Protein 4OIE (pdb70)

Radius of gyration: 15.97 Å; Cα contacts (8 Å, |Δi|>4): 426; chains: 1; bounding box: 34×30×48 Å

Structure (mmCIF, N/CA/C/O backbone):
data_4OIE
#
_entry.id   4OIE
#
_cell.length_a   49.710
_cell.length_b   49.710
_cell.length_c   139.850
_cell.angle_alpha   90.00
_cell.angle_beta   90.00
_cell.angle_gamma   120.00
#
_symmetry.space_group_name_H-M   'P 31 2 1'
#
loop_
_entity.id
_entity.type
_entity.pdbx_description
1 polymer 'NON-STRUCTURAL PROTEIN NS1'
2 non-polymer GLYCEROL
3 water water
#
loop_
_atom_site.group_PDB
_atom_site.id
_atom_site.type_symbol
_atom_site.label_atom_id
_atom_site.label_alt_id
_atom_site.label_comp_id
_atom_site.label_asym_id
_atom_site.label_entity_id
_atom_site.label_seq_id
_atom_site.pdbx_PDB_ins_code
_atom_site.Cartn_x
_atom_site.Cartn_y
_atom_site.Cartn_z
_atom_site.occupancy
_atom_site.B_iso_or_equiv
_atom_site.auth_seq_id
_atom_site.auth_comp_id
_atom_site.auth_asym_id
_atom_site.auth_atom_id
_atom_site.pdbx_PDB_model_num
ATOM 1 N N . THR A 1 9 ? -2.576 36.789 3.462 1.00 86.28 176 THR A N 1
ATOM 2 C CA . THR A 1 9 ? -1.219 36.522 3.004 1.00 80.35 176 THR A CA 1
ATOM 3 C C . THR A 1 9 ? -0.819 37.507 1.909 1.00 79.87 176 THR A C 1
ATOM 4 O O . THR A 1 9 ? -1.578 37.741 0.968 1.00 88.62 176 THR A O 1
ATOM 8 N N . THR A 1 10 ? 0.371 38.085 2.041 1.00 59.54 177 THR A N 1
ATOM 9 C CA . THR A 1 10 ? 0.903 38.991 1.028 1.00 56.24 177 THR A CA 1
ATOM 10 C C . THR A 1 10 ? 2.414 39.142 1.174 1.00 52.11 177 THR A C 1
ATOM 11 O O . THR A 1 10 ? 2.992 38.715 2.171 1.00 52.74 177 THR A O 1
ATOM 15 N N . GLU A 1 11 ? 3.046 39.758 0.179 1.00 47.44 178 GLU A N 1
ATOM 16 C CA . GLU A 1 11 ? 4.501 39.874 0.144 1.00 40.14 178 GLU A CA 1
ATOM 17 C C . GLU A 1 11 ? 4.970 41.308 0.390 1.00 39.28 178 GLU A C 1
ATOM 18 O O . GLU A 1 11 ? 4.380 42.260 -0.122 1.00 37.26 178 GLU A O 1
ATOM 24 N N . CYS A 1 12 ? 6.034 41.452 1.177 1.00 30.32 179 CYS A N 1
ATOM 25 C CA . CYS A 1 12 ? 6.572 42.764 1.525 1.00 26.45 179 CYS A CA 1
ATOM 26 C C . CYS A 1 12 ? 7.113 43.511 0.311 1.00 29.46 179 CYS A C 1
ATOM 27 O O . CYS A 1 12 ? 7.594 42.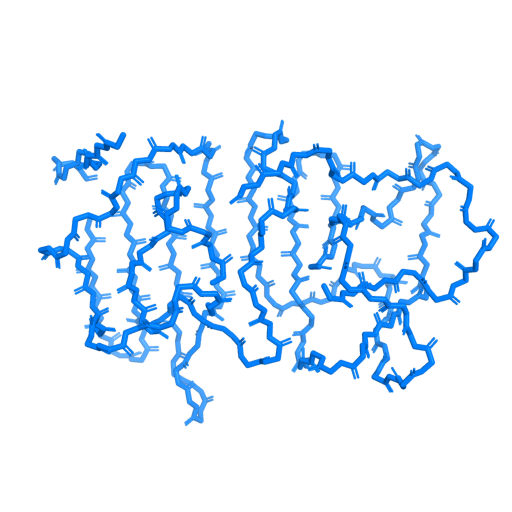902 -0.643 1.00 37.16 179 CYS A O 1
ATOM 30 N N . ASP A 1 13 ? 7.039 44.837 0.362 1.00 34.10 180 ASP A N 1
ATOM 31 C CA . ASP A 1 13 ? 7.568 45.680 -0.702 1.00 31.53 180 ASP A CA 1
ATOM 32 C C . ASP A 1 13 ? 9.091 45.568 -0.751 1.00 33.87 180 ASP A C 1
ATOM 33 O O . ASP A 1 13 ? 9.765 45.731 0.266 1.00 32.77 180 ASP A O 1
ATOM 38 N N . SER A 1 14 ? 9.629 45.288 -1.934 1.00 29.68 181 SER A N 1
ATOM 39 C CA . SER A 1 14 ? 11.068 45.105 -2.093 1.00 32.77 181 SER A CA 1
ATOM 40 C C . SER A 1 14 ? 11.733 46.340 -2.691 1.00 33.61 181 SER A C 1
ATOM 41 O O . SER A 1 14 ? 12.922 46.319 -3.016 1.00 39.21 181 SER A O 1
ATOM 44 N N . LYS A 1 15 ? 10.955 47.409 -2.829 1.00 32.39 182 LYS A N 1
ATOM 45 C CA . LYS A 1 15 ? 11.430 48.669 -3.395 1.00 39.55 182 LYS A CA 1
ATOM 46 C C . LYS A 1 15 ? 12.643 49.190 -2.630 1.00 38.36 182 LYS A C 1
ATOM 47 O O . LYS A 1 15 ? 13.725 49.349 -3.195 1.00 38.44 182 LYS A O 1
ATOM 53 N N . ILE A 1 16 ? 12.453 49.456 -1.342 1.00 38.60 183 ILE A N 1
ATOM 54 C CA . ILE A 1 16 ? 13.565 49.760 -0.453 1.00 37.73 183 ILE A CA 1
ATOM 55 C C . ILE A 1 16 ? 13.831 48.525 0.397 1.00 32.94 183 ILE A C 1
ATOM 56 O O . ILE A 1 16 ? 13.285 48.378 1.488 1.00 39.85 183 ILE A O 1
ATOM 69 N N . GLY A 1 18 ? 17.200 45.679 1.190 1.00 17.51 185 GLY A N 1
ATOM 70 C CA . GLY A 1 18 ? 18.581 45.303 0.964 1.00 17.17 185 GLY A CA 1
ATOM 71 C C . GLY A 1 18 ? 18.988 44.118 1.814 1.00 19.38 185 GLY A C 1
ATOM 72 O O . GLY A 1 18 ? 18.890 44.158 3.041 1.00 17.13 185 GLY A O 1
ATOM 73 N N . THR A 1 19 ? 19.437 43.056 1.155 1.00 13.31 186 THR A N 1
ATOM 74 C CA . THR A 1 19 ? 19.893 41.857 1.843 1.00 13.58 186 THR A CA 1
ATOM 75 C C . THR A 1 19 ? 21.319 41.553 1.411 1.00 11.48 186 THR A C 1
ATOM 76 O O . THR A 1 19 ? 21.600 41.459 0.221 1.00 15.02 186 THR A O 1
ATOM 80 N N . ALA A 1 20 ? 22.226 41.413 2.371 1.00 12.72 187 ALA A N 1
ATOM 81 C CA . ALA A 1 20 ? 23.632 41.231 2.024 1.00 13.14 187 ALA A CA 1
ATOM 82 C C . ALA A 1 20 ? 24.389 40.412 3.054 1.00 10.71 187 ALA A C 1
ATOM 83 O O . ALA A 1 20 ? 24.169 40.550 4.252 1.00 13.50 187 ALA A O 1
ATOM 85 N N . VAL A 1 21 ? 25.290 39.562 2.577 1.00 11.59 188 VAL A N 1
ATOM 86 C CA . VAL A 1 21 ? 26.191 38.835 3.459 1.00 12.35 188 VAL A CA 1
ATOM 87 C C . VAL A 1 21 ? 27.630 38.992 2.970 1.00 16.65 188 VAL A C 1
ATOM 88 O O . VAL A 1 21 ? 27.909 38.889 1.775 1.00 19.21 188 VAL A O 1
ATOM 92 N N . LYS A 1 22 ? 28.530 39.259 3.911 1.00 15.05 189 LYS A N 1
ATOM 93 C CA . LYS A 1 22 ? 29.924 39.568 3.618 1.00 14.12 189 LYS A CA 1
ATOM 94 C C . LYS A 1 22 ? 30.687 39.707 4.932 1.00 22.37 189 LYS A C 1
ATOM 95 O O . LYS A 1 22 ? 30.183 40.306 5.882 1.00 19.05 189 LYS A O 1
ATOM 101 N N . ASN A 1 23 ? 31.889 39.138 4.984 1.00 21.84 190 ASN A N 1
ATOM 102 C CA . ASN A 1 23 ? 32.749 39.230 6.164 1.00 17.18 190 ASN A CA 1
ATOM 103 C C . ASN A 1 23 ? 32.079 38.772 7.464 1.00 17.77 190 ASN A C 1
ATOM 104 O O . ASN A 1 23 ? 32.156 39.461 8.479 1.00 19.51 190 ASN A O 1
ATOM 109 N N . ASN A 1 24 ? 31.416 37.618 7.414 1.00 23.96 191 ASN A N 1
ATOM 110 C CA . ASN A 1 24 ? 30.778 37.007 8.588 1.00 18.32 191 ASN A CA 1
ATOM 111 C C . ASN A 1 24 ? 29.581 37.779 9.146 1.00 17.44 191 ASN A C 1
ATOM 112 O O . ASN A 1 24 ? 29.204 37.602 10.305 1.00 16.81 191 ASN A O 1
ATOM 117 N N . LEU A 1 25 ? 28.985 38.634 8.324 1.00 18.68 192 LEU A N 1
ATOM 118 C CA . LEU A 1 25 ? 27.789 39.364 8.728 1.00 14.10 192 LEU A CA 1
ATOM 119 C C . LEU A 1 25 ? 26.738 39.285 7.634 1.00 15.27 192 LEU A C 1
ATOM 120 O O . LEU A 1 25 ? 26.997 39.655 6.492 1.00 13.69 192 LEU A O 1
ATOM 125 N N . ALA A 1 26 ? 25.553 38.798 7.987 1.00 13.79 193 ALA A N 1
ATOM 126 C CA . ALA A 1 26 ? 24.447 38.723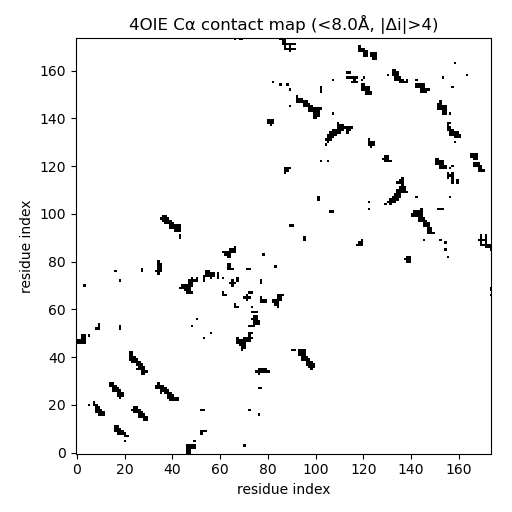 7.041 1.00 12.48 193 ALA A CA 1
ATOM 127 C C . ALA A 1 26 ? 23.319 39.648 7.481 1.00 14.13 193 ALA A C 1
ATOM 128 O O . ALA A 1 26 ? 22.873 39.598 8.628 1.00 15.00 193 ALA A O 1
ATOM 130 N N . ILE A 1 27 ? 22.864 40.492 6.561 1.00 10.26 194 ILE A N 1
ATOM 131 C CA . ILE A 1 27 ? 21.844 41.487 6.860 1.00 10.89 194 ILE A CA 1
ATOM 132 C C . ILE A 1 27 ? 20.609 41.306 5.984 1.00 11.09 194 ILE A C 1
ATOM 133 O O . ILE A 1 27 ? 20.720 41.175 4.769 1.00 11.10 194 ILE A O 1
ATOM 138 N N . HIS A 1 28 ? 19.438 41.275 6.613 1.00 12.66 195 HIS A N 1
ATOM 139 C CA . HIS A 1 28 ? 18.174 41.359 5.892 1.00 13.56 195 HIS A CA 1
ATOM 140 C C . HIS A 1 28 ? 17.516 42.659 6.325 1.00 14.11 195 HIS A C 1
ATOM 141 O O . HIS A 1 28 ? 17.222 42.838 7.503 1.00 13.88 195 HIS A O 1
ATOM 148 N N . SER A 1 29 ? 17.281 43.568 5.384 1.00 14.70 196 SER A N 1
ATOM 149 C CA . SER A 1 29 ? 16.773 44.884 5.756 1.00 16.19 196 SER A CA 1
ATOM 150 C C . SER A 1 29 ? 15.809 45.496 4.749 1.00 14.17 196 SER A C 1
ATOM 151 O O . SER A 1 29 ? 15.872 45.216 3.552 1.00 14.02 196 SER A O 1
ATOM 154 N N . ASP A 1 30 ? 14.909 46.330 5.260 1.00 17.14 197 ASP A N 1
ATOM 155 C CA . ASP A 1 30 ? 14.104 47.216 4.430 1.00 19.65 197 ASP A CA 1
ATOM 156 C C . ASP A 1 30 ? 13.919 48.552 5.152 1.00 23.53 197 ASP A C 1
ATOM 157 O O . ASP A 1 30 ? 14.754 48.936 5.974 1.00 21.44 197 ASP A O 1
ATOM 162 N N . LEU A 1 31 ? 12.829 49.251 4.862 1.00 26.33 198 LEU A N 1
ATOM 163 C CA . LEU A 1 31 ? 12.617 50.576 5.438 1.00 30.08 198 LEU A CA 1
ATOM 164 C C . LEU A 1 31 ? 12.460 50.551 6.961 1.00 22.18 198 LEU A C 1
ATOM 165 O O . LEU A 1 31 ? 12.870 51.488 7.645 1.00 32.02 198 LEU A O 1
ATOM 170 N N . SER A 1 32 ? 11.886 49.477 7.494 1.00 24.51 199 SER A N 1
ATOM 171 C CA . SER A 1 32 ? 11.607 49.408 8.927 1.00 24.99 199 SER A CA 1
ATOM 172 C C . SER A 1 32 ? 12.328 48.271 9.658 1.00 24.91 199 SER A C 1
ATOM 173 O O . SER A 1 32 ? 12.465 48.309 10.881 1.00 20.43 199 SER A O 1
ATOM 176 N N . TYR A 1 33 ? 12.780 47.265 8.913 1.00 21.29 200 TYR A N 1
ATOM 177 C CA . TYR A 1 33 ? 13.481 46.128 9.509 1.00 21.14 200 TYR A CA 1
ATOM 178 C C . TYR A 1 33 ? 14.984 46.182 9.250 1.00 15.91 200 TYR A C 1
ATOM 179 O O . TYR A 1 33 ? 15.421 46.509 8.148 1.00 16.18 200 TYR A O 1
ATOM 188 N N . TRP A 1 34 ? 15.769 45.857 10.273 1.00 15.87 201 TRP A N 1
ATOM 189 C CA . TRP A 1 34 ? 17.210 45.683 10.120 1.00 14.38 201 TRP A CA 1
ATOM 190 C C . TRP A 1 34 ? 17.644 44.459 10.921 1.00 13.36 201 TRP A C 1
ATOM 191 O O . TRP A 1 34 ? 17.721 44.501 12.149 1.00 14.67 201 TRP A O 1
ATOM 202 N N . ILE A 1 35 ? 17.918 43.366 10.220 1.00 12.78 202 ILE A N 1
ATOM 203 C CA . ILE A 1 35 ? 18.164 42.087 10.870 1.00 14.63 202 ILE A CA 1
ATOM 204 C C . ILE A 1 35 ? 19.589 41.599 10.620 1.00 13.41 202 ILE A C 1
ATOM 205 O O . ILE A 1 35 ? 20.001 41.432 9.474 1.00 13.16 202 ILE A O 1
ATOM 210 N N . GLU A 1 36 ? 20.339 41.370 11.694 1.00 9.43 203 GLU A N 1
ATOM 211 C CA . GLU A 1 36 ? 21.741 40.984 11.571 1.00 9.58 203 GLU A CA 1
ATOM 212 C C . GLU A 1 36 ? 22.019 39.589 12.109 1.00 11.10 203 GLU A C 1
ATOM 213 O O . GLU A 1 36 ? 21.718 39.283 13.261 1.00 14.00 203 GLU A O 1
ATOM 219 N N . SER A 1 37 ? 22.609 38.753 11.264 1.00 12.60 204 SER A N 1
ATOM 220 C CA . SER A 1 37 ? 23.073 37.436 11.667 1.00 10.20 204 SER A CA 1
ATOM 221 C C . SER A 1 37 ? 24.578 37.358 11.449 1.00 13.19 204 SER A C 1
ATOM 222 O O . SER A 1 37 ? 25.097 37.894 10.471 1.00 15.27 204 SER A O 1
ATOM 225 N N . ARG A 1 38 ? 25.284 36.703 12.361 1.00 13.82 205 ARG A N 1
ATOM 226 C CA . ARG A 1 38 ? 26.741 36.697 12.304 1.00 14.13 205 ARG A CA 1
ATOM 227 C C . ARG A 1 38 ? 27.336 35.316 12.531 1.00 16.87 205 ARG A C 1
ATOM 228 O O . ARG A 1 38 ? 26.714 34.448 13.143 1.00 20.34 205 ARG A O 1
ATOM 236 N N . LEU A 1 39 ? 28.550 35.126 12.025 1.00 20.00 206 LEU A N 1
ATOM 237 C CA . LEU A 1 39 ? 29.272 33.877 12.206 1.00 19.51 206 LEU A CA 1
ATOM 238 C C . LEU A 1 39 ? 30.234 33.975 13.381 1.00 25.63 206 LEU A C 1
ATOM 239 O O . LEU A 1 39 ? 31.170 34.774 13.370 1.00 19.77 206 LEU A O 1
ATOM 244 N N . ASN A 1 40 ? 29.971 33.165 14.399 1.00 26.42 207 ASN A N 1
ATOM 245 C CA . ASN A 1 40 ? 30.870 32.987 15.529 1.00 27.87 207 ASN A CA 1
ATOM 246 C C . ASN A 1 40 ? 30.731 31.536 15.965 1.00 30.14 207 ASN A C 1
ATOM 247 O O . ASN A 1 40 ? 29.784 31.188 16.670 1.00 32.80 207 ASN A O 1
ATOM 252 N N . ASP A 1 41 ? 31.669 30.701 15.518 1.00 31.03 208 ASP A N 1
ATOM 253 C CA . ASP A 1 41 ? 31.551 29.238 15.563 1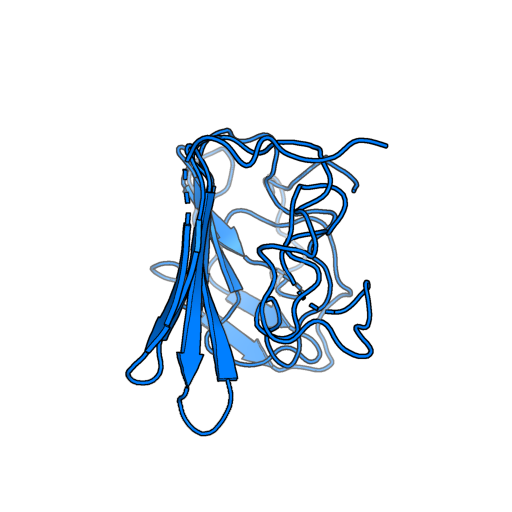.00 32.85 208 ASP A CA 1
ATOM 254 C C . ASP A 1 41 ? 30.459 28.752 14.611 1.00 34.87 208 ASP A C 1
ATOM 255 O O . ASP A 1 41 ? 30.715 27.928 13.735 1.00 32.72 208 ASP A O 1
ATOM 260 N N . THR A 1 42 ? 29.241 29.259 14.791 1.00 26.36 209 THR A N 1
ATOM 261 C CA . THR A 1 42 ? 28.151 28.996 13.859 1.00 27.81 209 THR A CA 1
ATOM 262 C C . THR A 1 42 ? 27.430 30.295 13.516 1.00 21.79 209 THR A C 1
ATOM 263 O O . THR A 1 42 ? 27.574 31.297 14.220 1.00 20.51 209 THR A O 1
ATOM 267 N N . TRP A 1 43 ? 26.659 30.268 12.432 1.00 23.58 210 TRP A N 1
ATOM 268 C CA . TRP A 1 43 ? 25.828 31.400 12.041 1.00 20.24 210 TRP A CA 1
ATOM 269 C C . TRP A 1 43 ? 24.557 31.421 12.873 1.00 22.48 210 TRP A C 1
ATOM 270 O O . TRP A 1 43 ? 23.896 30.395 13.029 1.00 25.21 210 TRP A O 1
ATOM 281 N N . LYS A 1 44 ? 24.213 32.594 13.393 1.00 17.84 211 LYS A N 1
ATOM 282 C CA . LYS A 1 44 ? 22.969 32.766 14.131 1.00 22.22 211 LYS A CA 1
ATOM 283 C C . LYS A 1 44 ? 22.584 34.236 14.246 1.00 15.48 211 LYS A C 1
ATOM 284 O O . LYS A 1 44 ? 23.423 35.122 14.087 1.00 15.08 211 LYS A O 1
ATOM 290 N N . LEU A 1 45 ? 21.304 34.479 14.507 1.00 14.47 212 LEU A N 1
ATOM 291 C CA . LEU A 1 45 ? 20.784 35.828 14.680 1.00 20.36 212 LEU A CA 1
ATOM 292 C C . LEU A 1 45 ? 21.520 36.544 15.806 1.00 15.71 212 LEU A C 1
ATOM 293 O O . LEU A 1 45 ? 21.822 35.940 16.833 1.00 17.86 212 LEU A O 1
ATOM 298 N N . GLU A 1 46 ? 21.812 37.827 15.610 1.00 13.74 213 GLU A N 1
ATOM 299 C CA . GLU A 1 46 ? 22.501 38.608 16.635 1.00 18.34 213 GLU A CA 1
ATOM 300 C C . GLU A 1 46 ? 21.726 39.853 17.036 1.00 16.63 213 GLU A C 1
ATOM 301 O O . GLU A 1 46 ? 21.655 40.190 18.215 1.00 17.01 213 GLU A O 1
ATOM 307 N N . ARG A 1 47 ? 21.147 40.537 16.057 1.00 16.17 214 ARG A N 1
ATOM 308 C CA . ARG A 1 47 ? 20.375 41.738 16.347 1.00 19.38 214 ARG A CA 1
ATOM 309 C C . ARG A 1 47 ? 19.261 41.955 15.332 1.00 14.54 214 ARG A C 1
ATOM 310 O O . ARG A 1 47 ? 19.404 41.639 14.155 1.00 15.08 214 ARG A O 1
ATOM 318 N N . ALA A 1 48 ? 18.142 42.488 15.804 1.00 16.44 215 ALA A N 1
ATOM 319 C CA . ALA A 1 48 ? 17.038 42.832 14.927 1.00 14.63 215 ALA A CA 1
ATOM 320 C C . ALA A 1 48 ? 16.418 44.136 15.396 1.00 13.70 215 ALA A C 1
ATOM 321 O O . ALA A 1 48 ? 15.912 44.223 16.512 1.00 18.36 215 ALA A O 1
ATOM 323 N N . VAL A 1 49 ? 16.478 45.155 14.548 1.00 15.47 216 VAL A N 1
ATOM 324 C CA . VAL A 1 49 ? 15.837 46.423 14.852 1.00 16.53 216 VAL A CA 1
ATOM 325 C C . VAL A 1 49 ? 14.580 46.551 14.011 1.00 15.27 216 VAL A C 1
ATOM 326 O O . VAL A 1 49 ? 14.652 46.672 12.790 1.00 18.75 216 VAL A O 1
ATOM 330 N N . LEU A 1 50 ? 13.429 46.509 14.672 1.00 21.32 217 LEU A N 1
ATOM 331 C CA . LEU A 1 50 ? 12.152 46.626 13.988 1.00 20.88 217 LEU A CA 1
ATOM 332 C C . LEU A 1 50 ? 11.503 47.956 14.356 1.00 21.06 217 LEU A C 1
ATOM 333 O O . LEU A 1 50 ? 10.928 48.090 15.437 1.00 21.46 217 LEU A O 1
ATOM 338 N N . GLY A 1 51 ? 11.616 48.935 13.460 1.00 28.67 218 GLY A N 1
ATOM 339 C CA . GLY A 1 51 ? 11.065 50.262 13.686 1.00 31.96 218 GLY A CA 1
ATOM 340 C C . GLY A 1 51 ? 9.591 50.190 14.027 1.00 32.17 218 GLY A C 1
ATOM 341 O O . GLY A 1 51 ? 9.133 50.795 14.995 1.00 34.82 218 GLY A O 1
ATOM 342 N N . GLU A 1 52 ? 8.852 49.441 13.215 1.00 31.20 219 GLU A N 1
ATOM 343 C CA . GLU A 1 52 ? 7.469 49.092 13.508 1.00 34.82 219 GLU A CA 1
ATOM 344 C C . GLU A 1 52 ? 7.253 47.659 13.040 1.00 36.44 219 GLU A C 1
ATOM 345 O O . GLU A 1 52 ? 7.711 47.281 11.963 1.00 33.45 219 GLU A O 1
ATOM 351 N N . VAL A 1 53 ? 6.568 46.857 13.848 1.00 30.32 220 VAL A N 1
ATOM 352 C CA . VAL A 1 53 ? 6.292 45.475 13.476 1.00 28.43 220 VAL A CA 1
ATOM 353 C C . VAL A 1 53 ? 5.204 45.430 12.406 1.00 39.40 220 VAL A C 1
ATOM 354 O O . VAL A 1 53 ? 4.173 46.090 12.532 1.00 44.95 220 VAL A O 1
ATOM 358 N N . LYS A 1 54 ? 5.437 44.657 11.349 1.00 31.58 221 LYS A N 1
ATOM 359 C CA . LYS A 1 54 ? 4.475 44.565 10.257 1.00 27.91 221 LYS A CA 1
ATOM 360 C C . LYS A 1 54 ? 4.136 43.120 9.900 1.00 35.68 221 LYS A C 1
ATOM 361 O O . LYS A 1 54 ? 4.755 42.180 10.403 1.00 30.08 221 LYS A O 1
ATOM 367 N N . SER A 1 55 ? 3.144 42.956 9.031 1.00 31.61 222 SER A N 1
ATOM 368 C CA . SER A 1 55 ? 2.658 41.634 8.657 1.00 34.20 222 SER A CA 1
ATOM 369 C C . SER A 1 55 ? 2.621 41.442 7.146 1.00 43.81 222 SER A C 1
ATOM 370 O O . SER A 1 55 ? 1.696 41.893 6.469 1.00 48.78 222 SER A O 1
ATOM 373 N N . CYS A 1 56 ? 3.640 40.769 6.628 1.00 31.96 223 CYS A N 1
ATOM 374 C CA . CYS A 1 56 ? 3.695 40.394 5.223 1.00 29.99 223 CYS A CA 1
ATOM 375 C C . CYS A 1 56 ? 4.727 39.290 5.076 1.00 33.24 223 CYS A C 1
ATOM 376 O O . CYS A 1 56 ? 5.351 38.886 6.056 1.00 31.36 223 CYS A O 1
ATOM 379 N N . THR A 1 57 ? 4.904 38.789 3.861 1.00 27.57 224 THR A N 1
ATOM 380 C CA . THR A 1 57 ? 5.873 37.729 3.643 1.00 31.00 224 THR A CA 1
ATOM 381 C C . THR A 1 57 ? 7.157 38.300 3.064 1.00 23.85 224 THR A C 1
ATOM 382 O O . THR A 1 57 ? 7.136 38.986 2.042 1.00 26.73 224 THR A O 1
ATOM 386 N N . TRP A 1 58 ? 8.272 38.034 3.736 1.00 24.52 225 TRP A N 1
ATOM 387 C CA . TRP A 1 58 ? 9.574 38.428 3.223 1.00 20.09 225 TRP A CA 1
ATOM 388 C C . TRP A 1 58 ? 9.825 37.639 1.943 1.00 20.08 225 TRP A C 1
ATOM 389 O O . TRP A 1 58 ? 9.797 36.407 1.958 1.00 20.22 225 TRP A O 1
ATOM 400 N N . PRO A 1 59 ? 10.045 38.347 0.825 1.00 20.55 226 PRO A N 1
ATOM 401 C CA . PRO A 1 59 ? 10.224 37.703 -0.481 1.00 21.09 226 PRO A CA 1
ATOM 402 C C . PRO A 1 59 ? 11.453 36.800 -0.516 1.00 24.81 226 PRO A C 1
ATOM 403 O O . PRO A 1 59 ? 12.508 37.173 0.003 1.00 23.63 226 PRO A O 1
ATOM 407 N N . GLU A 1 60 ? 11.310 35.624 -1.118 1.00 16.34 227 GLU A N 1
ATOM 408 C CA . GLU A 1 60 ? 12.412 34.673 -1.206 1.00 21.06 227 GLU A CA 1
ATOM 409 C C . GLU A 1 60 ? 13.564 35.209 -2.056 1.00 17.08 227 GLU A C 1
ATOM 410 O O . GLU A 1 60 ? 14.718 34.828 -1.858 1.00 17.67 227 GLU A O 1
ATOM 416 N N . THR A 1 61 ? 13.241 36.095 -2.993 1.00 16.94 228 THR A N 1
ATOM 417 C CA . THR A 1 61 ? 14.240 36.719 -3.857 1.00 15.22 228 THR A CA 1
ATOM 418 C C . THR A 1 61 ? 15.298 37.472 -3.055 1.00 16.63 228 THR A C 1
ATOM 419 O O . THR A 1 61 ? 16.427 37.650 -3.514 1.00 15.18 228 THR A O 1
ATOM 423 N N . HIS A 1 62 ? 14.915 37.917 -1.861 1.00 15.65 229 HIS A N 1
ATOM 424 C CA . HIS A 1 62 ? 15.788 38.701 -0.996 1.00 19.64 229 HIS A CA 1
ATOM 425 C C . HIS A 1 62 ? 16.099 37.942 0.291 1.00 18.23 229 HIS A C 1
ATOM 426 O O . HIS A 1 62 ? 16.402 38.545 1.320 1.00 16.69 229 HIS A O 1
ATOM 433 N N . THR A 1 63 ? 16.018 36.617 0.226 1.00 16.10 230 THR A N 1
ATOM 434 C CA . THR A 1 63 ? 16.248 35.777 1.393 1.00 14.36 230 THR A CA 1
ATOM 435 C C . THR A 1 63 ? 17.491 34.923 1.203 1.00 15.72 230 THR A C 1
ATOM 436 O O . THR A 1 63 ? 17.615 34.215 0.204 1.00 16.13 230 THR A O 1
ATOM 440 N N . LEU A 1 64 ? 18.410 35.003 2.161 1.00 10.62 231 LEU A N 1
ATOM 441 C CA . LEU A 1 64 ? 19.606 34.166 2.173 1.00 13.09 231 LEU A CA 1
ATOM 442 C C . LEU A 1 64 ? 19.314 32.857 2.890 1.00 15.86 231 LEU A C 1
ATOM 443 O O . LEU A 1 64 ? 18.508 32.830 3.818 1.00 18.16 231 LEU A O 1
ATOM 448 N N . TRP A 1 65 ? 19.958 31.779 2.451 1.00 16.55 232 TRP A N 1
ATOM 449 C CA . TRP A 1 65 ? 19.959 30.521 3.197 1.00 15.33 232 TRP A CA 1
ATOM 450 C C . TRP A 1 65 ? 18.539 30.013 3.488 1.00 14.88 232 TRP A C 1
ATOM 451 O O . TRP A 1 65 ? 18.206 29.686 4.629 1.00 14.44 232 TRP A O 1
ATOM 462 N N . GLY A 1 66 ? 17.711 29.946 2.450 1.00 15.83 233 GLY A N 1
ATOM 463 C CA . GLY A 1 66 ? 16.307 29.608 2.613 1.00 16.42 233 GLY A CA 1
ATOM 464 C C . GLY A 1 66 ? 15.928 28.193 2.217 1.00 21.87 233 GLY A C 1
ATOM 465 O O . GLY A 1 66 ? 14.762 27.911 1.936 1.00 22.00 233 GLY A O 1
ATOM 466 N N . ASP A 1 67 ? 16.910 27.300 2.197 1.00 22.91 234 ASP A N 1
ATOM 467 C CA . ASP A 1 67 ? 16.663 25.902 1.866 1.00 30.55 234 ASP A CA 1
ATOM 468 C C . ASP A 1 67 ? 16.264 25.104 3.107 1.00 33.15 234 ASP A C 1
ATOM 469 O O . ASP A 1 67 ? 16.956 25.136 4.129 1.00 31.01 234 ASP A O 1
ATOM 474 N N . GLY A 1 68 ? 15.137 24.405 3.007 1.00 35.79 235 GLY A N 1
ATOM 475 C CA . GLY A 1 68 ? 14.661 23.531 4.065 1.00 41.04 235 GLY A CA 1
ATOM 476 C C . GLY A 1 68 ? 14.583 24.179 5.434 1.00 38.08 235 GLY A C 1
ATOM 477 O O . GLY A 1 68 ? 15.307 23.791 6.352 1.00 38.36 235 GLY A O 1
ATOM 478 N N . ILE A 1 69 ? 13.703 25.164 5.579 1.00 36.49 236 ILE A N 1
ATOM 479 C CA . ILE A 1 69 ? 13.583 25.871 6.848 1.00 35.74 236 ILE A CA 1
ATOM 480 C C . ILE A 1 69 ? 12.446 25.339 7.720 1.00 31.48 236 ILE A C 1
ATOM 481 O O . ILE A 1 69 ? 11.393 24.932 7.225 1.00 26.82 236 ILE A O 1
ATOM 486 N N . LEU A 1 70 ? 12.684 25.338 9.025 1.00 19.43 237 LEU A N 1
ATOM 487 C CA . LEU A 1 70 ? 11.667 24.975 9.997 1.00 35.72 237 LEU A CA 1
ATOM 488 C C . LEU A 1 70 ? 11.016 26.269 10.458 1.00 27.20 237 LEU A C 1
ATOM 489 O O . LEU A 1 70 ? 11.666 27.091 11.101 1.00 28.53 237 LEU A O 1
ATOM 494 N N . GLU A 1 71 ? 9.744 26.461 10.118 1.00 26.11 238 GLU A N 1
ATOM 495 C CA . GLU A 1 71 ? 9.048 27.705 10.447 1.00 30.58 238 GLU A CA 1
ATOM 496 C C . GLU A 1 71 ? 8.986 27.981 11.949 1.00 28.51 238 GLU A C 1
ATOM 497 O O . GLU A 1 71 ? 8.962 29.137 12.374 1.00 33.66 238 GLU A O 1
ATOM 503 N N . SER A 1 72 ? 8.970 26.918 12.747 1.00 28.01 239 SER A N 1
ATOM 504 C CA . SER A 1 72 ? 8.920 27.058 14.199 1.00 24.34 239 SER A CA 1
ATOM 505 C C . SER A 1 72 ? 10.272 27.480 14.772 1.00 25.90 239 SER A C 1
ATOM 506 O O . SER A 1 72 ? 10.371 27.829 15.947 1.00 28.16 239 SER A O 1
ATOM 509 N N . ASP A 1 73 ? 11.307 27.444 13.936 1.00 23.56 240 ASP A N 1
ATOM 510 C CA . ASP A 1 73 ? 12.648 27.863 14.339 1.00 25.59 240 ASP A CA 1
ATOM 511 C C . ASP A 1 73 ? 12.929 29.323 13.980 1.00 25.53 240 ASP A C 1
ATOM 512 O O . ASP A 1 73 ? 13.954 29.882 14.374 1.00 22.87 240 ASP A O 1
ATOM 525 N N . ILE A 1 75 ? 13.052 32.808 14.496 1.00 18.19 242 ILE A N 1
ATOM 526 C CA . ILE A 1 75 ? 12.975 33.709 15.648 1.00 18.29 242 ILE A CA 1
ATOM 527 C C . ILE A 1 75 ? 11.946 34.812 15.436 1.00 16.26 242 ILE A C 1
ATOM 528 O O . ILE A 1 75 ? 11.013 34.961 16.225 1.00 21.39 242 ILE A O 1
ATOM 533 N N . ILE A 1 76 ? 12.117 35.583 14.369 1.00 14.12 243 ILE A N 1
ATOM 534 C CA . ILE A 1 76 ? 11.094 36.532 13.969 1.00 16.21 243 ILE A CA 1
ATOM 535 C C . ILE A 1 76 ? 10.095 35.770 13.111 1.00 23.78 243 ILE A C 1
ATOM 536 O O . ILE A 1 76 ? 10.450 35.282 12.037 1.00 17.27 243 ILE A O 1
ATOM 541 N N . PRO A 1 77 ? 8.848 35.646 13.595 1.00 22.95 244 PRO A N 1
ATOM 542 C CA . PRO A 1 77 ? 7.809 34.869 12.910 1.00 17.55 244 PRO A CA 1
ATOM 543 C C . PRO A 1 77 ? 7.676 35.248 11.440 1.00 14.79 244 PRO A C 1
ATOM 544 O O . PRO A 1 77 ? 7.745 36.428 11.098 1.00 18.52 244 PRO A O 1
ATOM 548 N N . VAL A 1 78 ? 7.498 34.250 10.581 1.00 22.84 245 VAL A N 1
ATOM 549 C CA . VAL A 1 78 ? 7.368 34.491 9.149 1.00 20.12 245 VAL A CA 1
ATOM 550 C C . VAL A 1 78 ? 6.107 35.296 8.839 1.00 19.58 245 VAL A C 1
ATOM 551 O O . VAL A 1 78 ? 6.039 35.999 7.834 1.00 25.35 245 VAL A O 1
ATOM 555 N N . THR A 1 79 ? 5.113 35.194 9.715 1.00 29.41 246 THR A N 1
ATOM 556 C CA . THR A 1 79 ? 3.893 35.981 9.581 1.00 31.28 246 THR A CA 1
ATOM 557 C C . THR A 1 79 ? 4.149 37.451 9.905 1.00 36.63 246 THR A C 1
ATOM 558 O O . THR A 1 79 ? 3.383 38.328 9.505 1.00 41.09 246 THR A O 1
ATOM 562 N N . 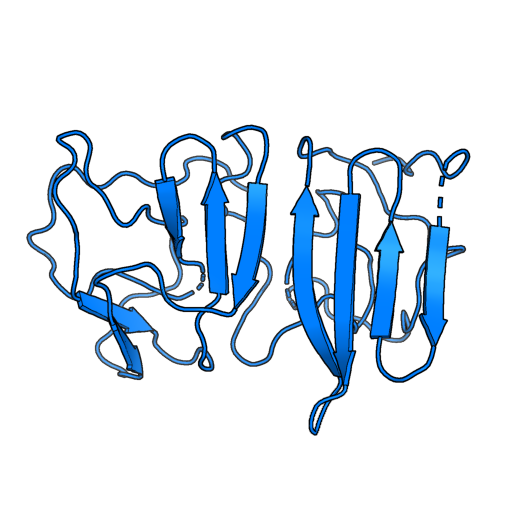LEU A 1 80 ? 5.232 37.711 10.631 1.00 27.85 247 LEU A N 1
ATOM 563 C CA . LEU A 1 80 ? 5.617 39.075 10.980 1.00 30.84 247 LEU A CA 1
ATOM 564 C C . LEU A 1 80 ? 6.784 39.559 10.123 1.00 25.55 247 LEU A C 1
ATOM 565 O O . LEU A 1 80 ? 7.669 40.263 10.610 1.00 27.36 247 LEU A O 1
ATOM 570 N N . ALA A 1 81 ? 6.770 39.172 8.849 1.00 22.46 248 ALA A N 1
ATOM 571 C CA . ALA A 1 81 ? 7.815 39.534 7.888 1.00 20.36 248 ALA A CA 1
ATOM 572 C C . ALA A 1 81 ? 9.203 39.029 8.281 1.00 21.59 248 ALA A C 1
ATOM 573 O O . ALA A 1 81 ? 10.218 39.590 7.869 1.00 22.09 248 ALA A O 1
ATOM 575 N N . GLY A 1 82 ? 9.239 37.970 9.081 1.00 21.16 249 GLY A N 1
ATOM 576 C CA . GLY A 1 82 ? 10.490 37.317 9.408 1.00 20.42 249 GLY A CA 1
ATOM 577 C C . GLY A 1 82 ? 10.989 36.564 8.191 1.00 22.20 249 GLY A C 1
ATOM 578 O O . GLY A 1 82 ? 10.251 35.762 7.616 1.00 22.22 249 GLY A O 1
ATOM 579 N N . PRO A 1 83 ? 12.237 36.830 7.776 1.00 19.78 250 PRO A N 1
ATOM 580 C CA . PRO A 1 83 ? 12.794 36.137 6.609 1.00 17.15 250 PRO A CA 1
ATOM 581 C C . PRO A 1 83 ? 12.788 34.626 6.807 1.00 17.24 250 PRO A C 1
ATOM 582 O O . PRO A 1 83 ? 13.235 34.139 7.847 1.00 16.83 250 PRO A O 1
ATOM 586 N N . ARG A 1 84 ? 12.271 33.891 5.827 1.00 17.40 251 ARG A N 1
ATOM 587 C CA . ARG A 1 84 ? 12.327 32.438 5.866 1.00 14.37 251 ARG A CA 1
ATOM 588 C C . ARG A 1 84 ? 13.762 31.994 5.619 1.00 19.83 251 ARG A C 1
ATOM 589 O O . ARG A 1 84 ? 14.066 31.373 4.599 1.00 18.86 251 ARG A O 1
ATOM 597 N N . SER A 1 85 ? 14.636 32.320 6.566 1.00 17.69 252 SER A N 1
ATOM 598 C CA . SER A 1 85 ? 16.066 32.107 6.426 1.00 13.14 252 SER A CA 1
ATOM 599 C C . SER A 1 85 ? 16.610 31.383 7.641 1.00 17.99 252 SER A C 1
ATOM 600 O O . SER A 1 85 ? 16.119 31.572 8.757 1.00 15.26 252 SER A O 1
ATOM 603 N N . ASN A 1 86 ? 17.639 30.570 7.434 1.00 11.16 253 ASN A N 1
ATOM 604 C CA . ASN A 1 86 ? 18.302 29.917 8.555 1.00 12.53 253 ASN A CA 1
ATOM 605 C C . ASN A 1 86 ? 19.161 30.900 9.354 1.00 15.03 253 ASN A C 1
ATOM 606 O O . ASN A 1 86 ? 19.667 30.567 10.427 1.00 16.16 253 ASN A O 1
ATOM 611 N N . HIS A 1 87 ? 19.316 32.111 8.823 1.00 13.10 254 HIS A N 1
ATOM 612 C CA . HIS A 1 87 ? 19.948 33.203 9.561 1.00 11.14 254 HIS A CA 1
ATOM 613 C C . HIS A 1 87 ? 19.006 33.725 10.642 1.00 13.20 254 HIS A C 1
ATOM 614 O O . HIS A 1 87 ? 19.447 34.328 11.619 1.00 14.09 254 HIS A O 1
ATOM 621 N N . ASN A 1 88 ? 17.708 33.498 10.448 1.00 14.28 255 ASN A N 1
ATOM 622 C CA . ASN A 1 88 ? 16.675 33.920 11.393 1.00 9.35 255 ASN A CA 1
ATOM 623 C C . ASN A 1 88 ? 16.460 32.839 12.454 1.00 18.03 255 ASN A C 1
ATOM 624 O O . ASN A 1 88 ? 15.340 32.383 12.691 1.00 14.98 255 ASN A O 1
ATOM 629 N N . ARG A 1 89 ? 17.557 32.424 13.078 1.00 14.46 256 ARG A N 1
ATOM 630 C CA . ARG A 1 89 ? 17.527 31.372 14.082 1.00 13.41 256 ARG A CA 1
ATOM 631 C C . ARG A 1 89 ? 18.502 31.664 15.208 1.00 14.98 256 ARG A C 1
ATOM 632 O O . ARG A 1 89 ? 19.494 32.369 15.027 1.00 16.99 256 ARG A O 1
ATOM 640 N N . ARG A 1 90 ? 18.214 31.103 16.374 1.00 16.57 257 ARG A N 1
ATOM 641 C CA . ARG A 1 90 ? 19.170 31.067 17.467 1.00 18.24 257 ARG A CA 1
ATOM 642 C C . ARG A 1 90 ? 18.962 29.747 18.196 1.00 20.85 257 ARG A C 1
ATOM 643 O O . ARG A 1 90 ? 17.826 29.372 18.485 1.00 19.71 257 ARG A O 1
ATOM 651 N N . PRO A 1 91 ? 20.057 29.020 18.463 1.00 18.52 258 PRO A N 1
ATOM 652 C CA . PRO A 1 91 ? 19.983 27.724 19.147 1.00 23.51 258 PRO A CA 1
ATOM 653 C C . PRO A 1 91 ? 19.286 27.829 20.499 1.00 28.21 258 PRO A C 1
ATOM 654 O O . PRO A 1 91 ? 19.599 28.728 21.286 1.00 18.96 258 PRO A O 1
ATOM 658 N N . GLY A 1 92 ? 18.345 26.924 20.752 1.00 25.40 259 GLY A N 1
ATOM 659 C CA . GLY A 1 92 ? 17.641 26.886 22.020 1.00 24.01 259 GLY A CA 1
ATOM 660 C C . GLY A 1 92 ? 16.427 27.792 22.061 1.00 29.77 259 GLY A C 1
ATOM 661 O O . GLY A 1 92 ? 15.801 27.956 23.109 1.00 33.35 259 GLY A O 1
ATOM 662 N N . TYR A 1 93 ? 16.093 28.385 20.920 1.00 25.09 260 TYR A N 1
ATOM 663 C CA . TYR A 1 93 ? 14.946 29.279 20.837 1.00 25.71 260 TYR A CA 1
ATOM 664 C C . TYR A 1 93 ? 14.045 28.920 19.663 1.00 22.76 260 TYR A C 1
ATOM 665 O O . TYR A 1 93 ? 14.526 28.565 18.587 1.00 27.20 260 TYR A O 1
ATOM 674 N N . LYS A 1 94 ? 12.738 29.010 19.882 1.00 27.90 261 LYS A N 1
ATOM 675 C CA . LYS A 1 94 ? 11.765 28.783 18.822 1.00 27.07 261 LYS A CA 1
ATOM 676 C C . LYS A 1 94 ? 11.152 30.107 18.398 1.00 24.39 261 LYS A C 1
ATOM 677 O O . LYS A 1 94 ? 11.506 31.159 18.934 1.00 28.32 261 LYS A O 1
ATOM 683 N N . THR A 1 95 ? 10.232 30.049 17.438 1.00 19.94 262 THR A N 1
ATOM 684 C CA . THR A 1 95 ? 9.567 31.245 16.935 1.00 16.25 262 THR A CA 1
ATOM 685 C C . THR A 1 95 ? 8.897 32.033 18.061 1.00 25.33 262 THR A C 1
ATOM 686 O O . THR A 1 95 ? 8.241 31.463 18.933 1.00 26.44 262 THR A O 1
ATOM 690 N N . GLN A 1 96 ? 9.086 33.347 18.046 1.00 22.66 263 GLN A N 1
ATOM 691 C CA . GLN A 1 96 ? 8.603 34.194 19.126 1.00 21.56 263 GLN A CA 1
ATOM 692 C C . GLN A 1 96 ? 7.215 34.749 18.825 1.00 23.93 263 GLN A C 1
ATOM 693 O O . GLN A 1 96 ? 7.047 35.949 18.606 1.00 19.33 263 GLN A O 1
ATOM 699 N N . ASN A 1 97 ? 6.221 33.866 18.820 1.00 24.31 264 ASN A N 1
ATOM 700 C CA . ASN A 1 97 ? 4.854 34.264 18.502 1.00 32.77 264 ASN A CA 1
ATOM 701 C C . ASN A 1 97 ? 4.251 35.194 19.551 1.00 31.99 264 ASN A C 1
ATOM 702 O O . ASN A 1 97 ? 3.350 35.980 19.257 1.00 31.07 264 ASN A O 1
ATOM 707 N N . GLN A 1 98 ? 4.764 35.109 20.773 1.00 35.00 265 GLN A N 1
ATOM 708 C CA . GLN A 1 98 ? 4.264 35.933 21.867 1.00 33.31 265 GLN A CA 1
ATOM 709 C C . GLN A 1 98 ? 5.307 36.928 22.374 1.00 31.05 265 GLN A C 1
ATOM 710 O O . GLN A 1 98 ? 5.440 37.144 23.578 1.00 25.60 265 GLN A O 1
ATOM 716 N N . GLY A 1 99 ? 6.043 37.531 21.445 1.00 29.19 266 GLY A N 1
ATOM 717 C CA . GLY A 1 99 ? 6.964 38.601 21.780 1.00 26.49 266 GLY A CA 1
ATOM 718 C C . GLY A 1 99 ? 6.200 39.899 21.959 1.00 25.87 266 GLY A C 1
ATOM 719 O O . GLY A 1 99 ? 5.004 39.952 21.687 1.00 25.27 266 GLY A O 1
ATOM 720 N N . PRO A 1 100 ? 6.884 40.956 22.420 1.00 20.51 267 PRO A N 1
ATOM 721 C CA . PRO A 1 100 ? 6.232 42.250 22.665 1.00 22.24 267 PRO A CA 1
ATOM 722 C C . PRO A 1 100 ? 5.987 43.028 21.375 1.00 26.51 267 PRO A C 1
ATOM 723 O O . PRO A 1 100 ? 6.446 44.162 21.249 1.00 28.48 267 PRO A O 1
ATOM 727 N N . TRP A 1 101 ? 5.250 42.430 20.443 1.00 28.83 268 TRP A N 1
ATOM 728 C CA . TRP A 1 101 ? 5.110 42.987 19.098 1.00 29.83 268 TRP A CA 1
ATOM 729 C C . TRP A 1 101 ? 4.186 44.203 19.000 1.00 29.98 268 TRP A C 1
ATOM 730 O O . TRP A 1 101 ? 4.137 44.867 17.963 1.00 33.75 268 TRP A O 1
ATOM 741 N N . ASP A 1 102 ? 3.459 44.497 20.073 1.00 35.16 269 ASP A N 1
ATOM 742 C CA . ASP A 1 102 ? 2.512 45.609 20.054 1.00 32.37 269 ASP A CA 1
ATOM 743 C C . ASP A 1 102 ? 3.059 46.861 20.733 1.00 40.74 269 ASP A C 1
ATOM 744 O O . ASP A 1 102 ? 2.334 47.837 20.928 1.00 36.40 269 ASP A O 1
ATOM 749 N N . GLU A 1 103 ? 4.342 46.835 21.082 1.00 37.66 270 GLU A N 1
ATOM 750 C CA . GLU A 1 103 ? 4.952 47.937 21.819 1.00 30.11 270 GLU A CA 1
ATOM 751 C C . GLU A 1 103 ? 5.492 49.030 20.900 1.00 33.45 270 GLU A C 1
ATOM 752 O O . GLU A 1 103 ? 5.997 50.051 21.369 1.00 31.68 270 GLU A O 1
ATOM 758 N N . GLY A 1 104 ? 5.379 48.814 19.593 1.00 34.73 271 GLY A N 1
ATOM 759 C CA . GLY A 1 104 ? 5.909 49.749 18.618 1.00 28.19 271 GLY A CA 1
ATOM 760 C C . GLY A 1 104 ? 7.300 49.339 18.177 1.00 27.04 271 GLY A C 1
ATOM 761 O O . GLY A 1 104 ? 7.490 48.239 17.658 1.00 32.32 271 GLY A O 1
ATOM 762 N N . ARG A 1 105 ? 8.276 50.219 18.385 1.00 22.33 272 ARG A N 1
ATOM 763 C CA . ARG A 1 105 ? 9.662 49.895 18.067 1.00 22.11 272 ARG A CA 1
ATOM 764 C C . ARG A 1 105 ? 10.153 48.780 18.980 1.00 23.37 272 ARG A C 1
ATOM 765 O O . ARG A 1 105 ? 10.030 48.865 20.200 1.00 23.16 272 ARG A O 1
ATOM 773 N N . VAL A 1 106 ? 10.693 47.723 18.382 1.00 23.34 273 VAL A N 1
ATOM 774 C CA . VAL A 1 106 ? 11.187 46.584 19.144 1.00 18.75 273 VAL A CA 1
ATOM 775 C C . VAL A 1 106 ? 12.571 46.199 18.646 1.00 21.10 273 VAL A C 1
ATOM 776 O O . VAL A 1 106 ? 12.769 45.973 17.453 1.00 17.33 273 VAL A O 1
ATOM 780 N N . GLU A 1 107 ? 13.532 46.140 19.559 1.00 22.40 274 GLU A N 1
ATOM 781 C CA . GLU A 1 107 ? 14.869 45.690 19.207 1.00 15.95 274 GLU A CA 1
ATOM 782 C C . GLU A 1 107 ? 15.168 44.365 19.884 1.00 17.40 274 GLU A C 1
ATOM 783 O O . GLU A 1 107 ? 14.926 44.198 21.080 1.00 15.30 274 GLU A O 1
ATOM 789 N N . ILE A 1 108 ? 15.687 43.424 19.104 1.00 15.12 275 ILE A N 1
ATOM 790 C CA . ILE A 1 108 ? 16.061 42.118 19.620 1.00 15.50 275 ILE A CA 1
ATOM 791 C C . ILE A 1 108 ? 17.572 41.968 19.579 1.00 14.89 275 ILE A C 1
ATOM 792 O O . ILE A 1 108 ? 18.215 42.324 18.593 1.00 18.30 275 ILE A O 1
ATOM 797 N N . ASP A 1 109 ? 18.141 41.466 20.665 1.00 13.42 276 ASP A N 1
ATOM 798 C CA . ASP A 1 109 ? 19.519 41.004 20.646 1.00 19.22 276 ASP A CA 1
ATOM 799 C C . ASP A 1 109 ? 19.682 39.874 21.644 1.00 17.23 276 ASP A C 1
ATOM 800 O O . ASP A 1 109 ? 18.709 39.425 22.248 1.00 17.21 276 ASP A O 1
ATOM 805 N N . PHE A 1 110 ? 20.911 39.414 21.814 1.00 16.08 277 PHE A N 1
ATOM 806 C CA . PHE A 1 110 ? 21.166 38.335 22.748 1.00 17.32 277 PHE A CA 1
ATOM 807 C C . PHE A 1 110 ? 22.156 38.793 23.802 1.00 23.00 277 PHE A C 1
ATOM 808 O O . PHE A 1 110 ? 23.372 38.765 23.612 1.00 20.77 277 PHE A O 1
ATOM 816 N N . ASP A 1 111 ? 21.588 39.249 24.911 1.00 20.78 278 ASP A N 1
ATOM 817 C CA . ASP A 1 111 ? 22.331 39.907 25.968 1.00 22.17 278 ASP A CA 1
ATOM 818 C C . ASP A 1 111 ? 21.409 39.980 27.173 1.00 19.67 278 ASP A C 1
ATOM 819 O O . ASP A 1 111 ? 20.190 39.856 27.040 1.00 18.47 278 ASP A O 1
ATOM 824 N N . TYR A 1 112 ? 21.987 40.176 28.350 1.00 18.39 279 TYR A N 1
ATOM 825 C CA . TYR A 1 112 ? 21.203 40.200 29.576 1.00 18.79 279 TYR A CA 1
ATOM 826 C C . TYR A 1 112 ? 20.562 41.562 29.800 1.00 15.28 279 TYR A C 1
ATOM 827 O O . TYR A 1 112 ? 21.150 42.596 29.482 1.00 18.19 279 TYR A O 1
ATOM 836 N N . CYS A 1 113 ? 19.347 41.562 30.335 1.00 16.72 280 CYS A N 1
ATOM 837 C CA . CYS A 1 113 ? 18.735 42.800 30.789 1.00 19.25 280 CYS A CA 1
ATOM 838 C C . CYS A 1 113 ? 19.485 43.262 32.030 1.00 24.38 280 CYS A C 1
ATOM 839 O O . CYS A 1 113 ? 19.894 42.438 32.847 1.00 19.96 280 CYS A O 1
ATOM 842 N N . PRO A 1 114 ? 19.679 44.581 32.168 1.00 19.19 281 PRO A N 1
ATOM 843 C CA . PRO A 1 114 ? 20.438 45.142 33.291 1.00 24.00 281 PRO A CA 1
ATOM 844 C C . PRO A 1 114 ? 19.893 44.733 34.660 1.00 24.19 281 PRO A C 1
ATOM 845 O O . PRO A 1 114 ? 18.701 44.884 34.927 1.00 24.35 281 PRO A O 1
ATOM 849 N N . GLY A 1 115 ? 20.771 44.205 35.508 1.00 19.55 282 GLY A N 1
ATOM 850 C CA . GLY A 1 115 ? 20.406 43.827 36.860 1.00 19.85 282 GLY A CA 1
ATOM 851 C C . GLY A 1 115 ? 19.812 42.437 36.983 1.00 15.34 282 GLY A C 1
ATOM 852 O O . GLY A 1 115 ? 19.457 42.008 38.078 1.00 22.82 282 GLY A O 1
ATOM 853 N N . THR A 1 116 ? 19.707 41.726 35.865 1.00 17.49 283 THR A N 1
ATOM 854 C CA . THR A 1 116 ? 19.053 40.422 35.860 1.00 15.49 283 THR A CA 1
ATOM 855 C C . THR A 1 116 ? 20.024 39.292 35.552 1.00 17.62 283 THR A C 1
ATOM 856 O O . THR A 1 116 ? 21.085 39.511 34.964 1.00 17.69 283 THR A O 1
ATOM 860 N N . THR A 1 117 ? 19.645 38.082 35.950 1.00 18.00 284 THR A N 1
ATOM 861 C CA . THR A 1 117 ? 20.395 36.880 35.611 1.00 18.20 284 THR A CA 1
ATOM 862 C C . THR A 1 117 ? 19.459 35.834 35.018 1.00 23.58 284 THR A C 1
ATOM 863 O O . THR A 1 117 ? 18.256 35.836 35.292 1.00 17.71 284 THR A O 1
ATOM 867 N N . VAL A 1 118 ? 20.015 34.950 34.197 1.00 22.30 285 VAL A N 1
ATOM 868 C CA . VAL A 1 118 ? 19.257 33.842 33.628 1.00 27.92 285 VAL A CA 1
ATOM 869 C C . VAL A 1 118 ? 20.002 32.536 33.878 1.00 29.70 285 VAL A C 1
ATOM 870 O O . VAL A 1 118 ? 21.199 32.433 33.603 1.00 28.08 285 VAL A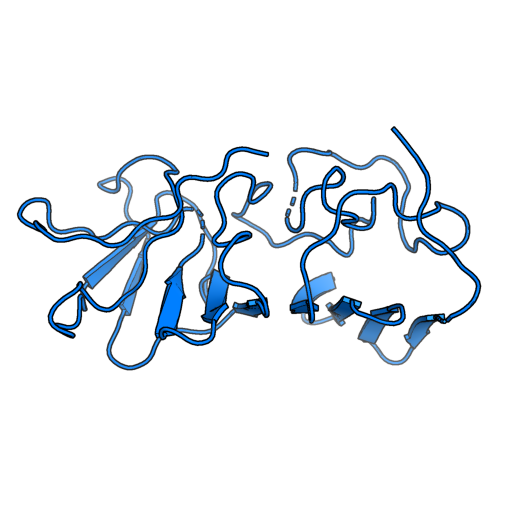 O 1
ATOM 874 N N . THR A 1 119 ? 19.295 31.543 34.409 1.00 26.14 286 THR A N 1
ATOM 875 C CA . THR A 1 119 ? 19.909 30.262 34.740 1.00 27.44 286 THR A CA 1
ATOM 876 C C . THR A 1 119 ? 19.214 29.109 34.017 1.00 31.36 286 THR A C 1
ATOM 877 O O . THR A 1 119 ? 17.986 29.053 33.961 1.00 30.52 286 THR A O 1
ATOM 881 N N . LEU A 1 120 ? 20.002 28.195 33.457 1.00 33.88 287 LEU A N 1
ATOM 882 C CA . LEU A 1 120 ? 19.446 26.987 32.854 1.00 36.89 287 LEU A CA 1
ATOM 883 C C . LEU A 1 120 ? 19.059 25.984 33.933 1.00 38.85 287 LEU A C 1
ATOM 884 O O . LEU A 1 120 ? 19.909 25.503 34.682 1.00 43.29 287 LEU A O 1
ATOM 889 N N . SER A 1 121 ? 17.770 25.676 34.010 1.00 45.67 288 SER A N 1
ATOM 890 C CA . SER A 1 121 ? 17.272 24.718 34.985 1.00 44.06 288 SER A CA 1
ATOM 891 C C . SER A 1 121 ? 16.049 24.001 34.441 1.00 43.07 288 SER A C 1
ATOM 892 O O . SER A 1 121 ? 15.260 24.578 33.695 1.00 37.96 288 SER A O 1
ATOM 895 N N . GLU A 1 122 ? 15.895 22.738 34.818 1.00 58.23 289 GLU A N 1
ATOM 896 C CA . GLU A 1 122 ? 14.742 21.956 34.401 1.00 55.89 289 GLU A CA 1
ATOM 897 C C . GLU A 1 122 ? 13.524 22.342 35.236 1.00 57.50 289 GLU A C 1
ATOM 898 O O . GLU A 1 122 ? 12.394 21.965 34.920 1.00 47.96 289 GLU A O 1
ATOM 904 N N . SER A 1 123 ? 13.765 23.103 36.300 1.00 45.79 290 SER A N 1
ATOM 905 C CA . SER A 1 123 ? 12.709 23.515 37.217 1.00 50.96 290 SER A CA 1
ATOM 906 C C . SER A 1 123 ? 11.922 24.713 36.692 1.00 55.29 290 SER A C 1
ATOM 907 O O . SER A 1 123 ? 11.046 25.237 37.381 1.00 58.69 290 SER A O 1
ATOM 910 N N . CYS A 1 124 ? 12.232 25.144 35.474 1.00 46.39 291 CYS A N 1
ATOM 911 C CA . CYS A 1 124 ? 11.608 26.337 34.910 1.00 38.87 291 CYS A CA 1
ATOM 912 C C . CYS A 1 124 ? 10.292 26.019 34.206 1.00 38.15 291 CYS A C 1
ATOM 913 O O . CYS A 1 124 ? 10.080 24.901 33.737 1.00 40.53 291 CYS A O 1
ATOM 916 N N . GLY A 1 125 ? 9.411 27.012 34.135 1.00 34.93 292 GLY A N 1
ATOM 917 C CA . GLY A 1 125 ? 8.128 26.850 33.475 1.00 38.61 292 GLY A CA 1
ATOM 918 C C . GLY A 1 125 ? 8.261 26.805 31.965 1.00 45.65 292 GLY A C 1
ATOM 919 O O . GLY A 1 125 ? 9.346 27.017 31.422 1.00 38.43 292 GLY A O 1
ATOM 920 N N . HIS A 1 126 ? 7.152 26.528 31.285 1.00 48.33 293 HIS A N 1
ATOM 921 C CA . HIS A 1 126 ? 7.141 26.447 29.827 1.00 49.56 293 HIS A CA 1
ATOM 922 C C . HIS A 1 126 ? 7.296 27.815 29.176 1.00 41.63 293 HIS A C 1
ATOM 923 O O . HIS A 1 126 ? 7.273 28.845 29.852 1.00 41.02 293 HIS A O 1
ATOM 930 N N . ARG A 1 127 ? 7.451 27.811 27.856 1.00 32.49 294 ARG A N 1
ATOM 931 C CA . ARG A 1 127 ? 7.466 29.042 27.084 1.00 30.92 294 ARG A CA 1
ATOM 932 C C . ARG A 1 127 ? 6.133 29.752 27.272 1.00 38.53 294 ARG A C 1
ATOM 933 O O . ARG A 1 127 ? 5.071 29.142 27.147 1.00 40.38 294 ARG A O 1
ATOM 941 N N . GLY A 1 128 ? 6.192 31.039 27.586 1.00 27.64 295 GLY A N 1
ATOM 942 C CA . GLY A 1 128 ? 4.991 31.832 27.746 1.00 28.49 295 GLY A CA 1
ATOM 943 C C . GLY A 1 128 ? 5.163 33.170 27.066 1.00 28.23 295 GLY A C 1
ATOM 944 O O . GLY A 1 128 ? 6.134 33.372 26.340 1.00 28.53 295 GLY A O 1
ATOM 945 N N . PRO A 1 129 ? 4.224 34.094 27.299 1.00 27.85 296 PRO A N 1
ATOM 946 C CA . PRO A 1 129 ? 4.324 35.438 26.724 1.00 23.48 296 PRO A CA 1
ATOM 947 C C . PRO A 1 129 ? 5.598 36.131 27.197 1.00 30.46 296 PRO A C 1
ATOM 948 O O . PRO A 1 129 ? 6.033 35.892 28.324 1.00 23.86 296 PRO A O 1
ATOM 952 N N . ALA A 1 130 ? 6.195 36.954 26.340 1.00 27.18 297 ALA A N 1
ATOM 953 C CA . ALA A 1 130 ? 7.410 37.679 26.699 1.00 21.78 297 ALA A CA 1
ATOM 954 C C . ALA A 1 130 ? 7.143 38.571 27.904 1.00 22.08 297 ALA A C 1
ATOM 955 O O . ALA A 1 130 ? 6.150 39.295 27.937 1.00 24.20 297 ALA A O 1
ATOM 957 N N . THR A 1 131 ? 8.027 38.512 28.894 1.00 23.59 298 THR A N 1
ATOM 958 C CA . THR A 1 131 ? 7.834 39.260 30.132 1.00 26.14 298 THR A CA 1
ATOM 959 C C . THR A 1 131 ? 8.854 40.384 30.291 1.00 22.87 298 THR A C 1
ATOM 960 O O . THR A 1 131 ? 10.052 40.185 30.082 1.00 17.25 298 THR A O 1
ATOM 964 N N . ARG A 1 132 ? 8.366 41.567 30.655 1.00 21.18 299 ARG A N 1
ATOM 965 C CA . ARG A 1 132 ? 9.233 42.709 30.916 1.00 19.72 299 ARG A CA 1
ATOM 966 C C . ARG A 1 132 ? 9.913 42.524 32.270 1.00 19.04 299 ARG A C 1
ATOM 967 O O . ARG A 1 132 ? 9.355 41.903 33.174 1.00 17.50 299 ARG A O 1
ATOM 975 N N . THR A 1 133 ? 11.122 43.059 32.409 1.00 20.15 300 THR A N 1
ATOM 976 C CA . THR A 1 133 ? 11.893 42.864 33.633 1.00 16.03 300 THR A CA 1
ATOM 977 C C . THR A 1 133 ? 11.456 43.808 34.748 1.00 16.20 300 THR A C 1
ATOM 978 O O . THR A 1 133 ? 11.821 43.619 35.905 1.00 17.86 300 THR A O 1
ATOM 982 N N . THR A 1 134 ? 10.677 44.825 34.394 1.00 18.77 301 THR A N 1
ATOM 983 C CA . THR A 1 134 ? 10.159 45.763 35.381 1.00 19.58 301 THR A CA 1
ATOM 984 C C . THR A 1 134 ? 8.644 45.649 35.485 1.00 23.47 301 THR A C 1
ATOM 985 O O . THR A 1 134 ? 7.950 45.539 34.474 1.00 23.44 301 THR A O 1
ATOM 98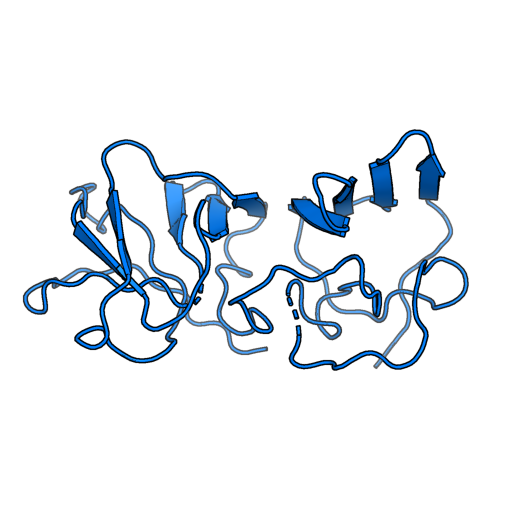9 N N . THR A 1 135 ? 8.133 45.678 36.711 1.00 26.64 302 THR A N 1
ATOM 990 C CA . THR A 1 135 ? 6.694 45.619 36.935 1.00 23.07 302 THR A CA 1
ATOM 991 C C . THR A 1 135 ? 6.056 46.960 36.581 1.00 23.34 302 THR A C 1
ATOM 992 O O . THR A 1 135 ? 6.743 47.885 36.153 1.00 21.73 302 THR A O 1
ATOM 996 N N . GLU A 1 136 ? 4.741 47.060 36.755 1.00 20.03 303 GLU A N 1
ATOM 997 C CA . GLU A 1 136 ? 4.030 48.308 36.495 1.00 26.35 303 GLU A CA 1
ATOM 998 C C . GLU A 1 136 ? 4.567 49.455 37.345 1.00 27.77 303 GLU A C 1
ATOM 999 O O . GLU A 1 136 ? 4.602 50.603 36.904 1.00 27.81 303 GLU A O 1
ATOM 1005 N N . SER A 1 137 ? 4.976 49.136 38.568 1.00 24.64 304 SER A N 1
ATOM 1006 C CA . SER A 1 137 ? 5.472 50.144 39.498 1.00 35.27 304 SER A CA 1
ATOM 1007 C C . SER A 1 137 ? 6.957 50.442 39.294 1.00 31.68 304 SER A C 1
ATOM 1008 O O . SER A 1 137 ? 7.524 51.298 39.974 1.00 30.50 304 SER A O 1
ATOM 1011 N N . GLY A 1 138 ? 7.581 49.734 38.358 1.00 31.13 305 GLY A N 1
ATOM 1012 C CA . GLY A 1 138 ? 8.983 49.952 38.047 1.00 30.50 305 GLY A CA 1
ATOM 1013 C C . GLY A 1 138 ? 9.915 49.051 38.832 1.00 28.16 305 GLY A C 1
ATOM 1014 O O . GLY A 1 138 ? 11.137 49.178 38.744 1.00 33.90 305 GLY A O 1
ATOM 1015 N N . LYS A 1 139 ? 9.336 48.136 39.602 1.00 28.86 306 LYS A N 1
ATOM 1016 C CA . LYS A 1 139 ? 10.118 47.198 40.395 1.00 31.00 306 LYS A CA 1
ATOM 1017 C C . LYS A 1 139 ? 10.792 46.165 39.494 1.00 27.47 306 LYS A C 1
ATOM 1018 O O . LYS A 1 139 ? 10.160 45.596 38.605 1.00 22.31 306 LYS A O 1
ATOM 1024 N N . LEU A 1 140 ? 12.077 45.927 39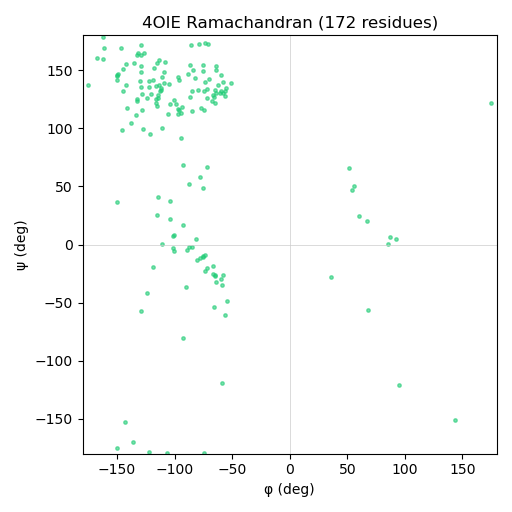.737 1.00 21.14 307 LEU A N 1
ATOM 1025 C CA . LEU A 1 140 ? 12.872 45.024 38.911 1.00 17.11 307 LEU A CA 1
ATOM 1026 C C . LEU A 1 140 ? 12.739 43.558 39.323 1.00 16.46 307 LEU A C 1
ATOM 1027 O O . LEU A 1 140 ? 12.835 43.223 40.503 1.00 23.16 307 LEU A O 1
ATOM 1032 N N . ILE A 1 141 ? 12.517 42.690 38.340 1.00 19.25 308 ILE A N 1
ATOM 1033 C CA . ILE A 1 141 ? 12.531 41.247 38.564 1.00 18.42 308 ILE A CA 1
ATOM 1034 C C . ILE A 1 141 ? 13.904 40.718 38.178 1.00 16.39 308 ILE A C 1
ATOM 1035 O O . ILE A 1 141 ? 14.269 40.714 37.004 1.00 16.82 308 ILE A O 1
ATOM 1040 N N . THR A 1 142 ? 14.659 40.267 39.171 1.00 15.38 309 THR A N 1
ATOM 1041 C CA . THR A 1 142 ? 16.071 39.963 38.984 1.00 19.41 309 THR A CA 1
ATOM 1042 C C . THR A 1 142 ? 16.365 38.526 38.561 1.00 19.74 309 THR A C 1
ATOM 1043 O O . THR A 1 142 ? 17.279 38.288 37.775 1.00 19.02 309 THR A O 1
ATOM 1047 N N . ASP A 1 143 ? 15.600 37.573 39.084 1.00 21.61 310 ASP A N 1
ATOM 1048 C CA . ASP A 1 143 ? 15.892 36.158 38.857 1.00 20.38 310 ASP A CA 1
ATOM 1049 C C . ASP A 1 143 ? 15.045 35.541 37.748 1.00 23.00 310 ASP A C 1
ATOM 1050 O O . ASP A 1 143 ? 13.816 35.535 37.823 1.00 22.30 310 ASP A O 1
ATOM 1055 N N . TRP A 1 144 ? 15.711 35.017 36.723 1.00 21.56 311 TRP A N 1
ATOM 1056 C CA . TRP A 1 144 ? 15.022 34.385 35.603 1.00 24.25 311 TRP A CA 1
ATOM 1057 C C . TRP A 1 144 ? 15.609 33.007 35.318 1.00 22.19 311 TRP A C 1
ATOM 1058 O O . TRP A 1 144 ? 16.713 32.692 35.760 1.00 22.56 311 TRP A O 1
ATOM 1069 N N . CYS A 1 145 ? 14.870 32.189 34.575 1.00 25.94 312 CYS A N 1
ATOM 1070 C CA . CYS A 1 145 ? 15.355 30.869 34.186 1.00 28.10 312 CYS A CA 1
ATOM 1071 C C . CYS A 1 145 ? 14.835 30.471 32.807 1.00 23.50 312 CYS A C 1
ATOM 1072 O O . CYS A 1 145 ? 13.957 31.130 32.252 1.00 22.95 312 CYS A O 1
ATOM 1075 N N . CYS A 1 146 ? 15.386 29.392 32.260 1.00 26.43 313 CYS A N 1
ATOM 1076 C CA . CYS A 1 146 ? 14.870 28.799 31.028 1.00 22.64 313 CYS A CA 1
ATOM 1077 C C . CYS A 1 146 ? 15.135 27.298 31.023 1.00 27.82 313 CYS A C 1
ATOM 1078 O O . CYS A 1 146 ? 16.154 26.837 31.539 1.00 32.69 313 CYS A O 1
ATOM 1081 N N . ARG A 1 147 ? 14.210 26.542 30.440 1.00 34.84 314 ARG A N 1
ATOM 1082 C CA . ARG A 1 147 ? 14.319 25.088 30.397 1.00 40.06 314 ARG A CA 1
ATOM 1083 C C . ARG A 1 147 ? 15.498 24.621 29.550 1.00 35.94 314 ARG A C 1
ATOM 1084 O O . ARG A 1 147 ? 16.337 23.849 30.011 1.00 42.52 314 ARG A O 1
ATOM 1092 N N . SER A 1 148 ? 15.560 25.098 28.311 1.00 32.89 315 SER A N 1
ATOM 1093 C CA . SER A 1 148 ? 16.558 24.616 27.362 1.00 32.00 315 SER A CA 1
ATOM 1094 C C . SER A 1 148 ? 16.974 25.665 26.332 1.00 34.38 315 SER A C 1
ATOM 1095 O O . SER A 1 148 ? 17.214 25.340 25.169 1.00 34.42 315 SER A O 1
ATOM 1098 N N . CYS A 1 149 ? 17.056 26.921 26.756 1.00 35.32 316 CYS A N 1
ATOM 1099 C CA . CYS A 1 149 ? 17.541 27.975 25.876 1.00 26.76 316 CYS A CA 1
ATOM 1100 C C . CYS A 1 149 ? 19.062 28.031 25.949 1.00 31.64 316 CYS A C 1
ATOM 1101 O O . CYS A 1 149 ? 19.673 27.357 26.779 1.00 31.38 316 CYS A O 1
ATOM 1104 N N . THR A 1 150 ? 19.674 28.824 25.074 1.00 28.53 317 THR A N 1
ATOM 1105 C CA . THR A 1 150 ? 21.112 29.057 25.140 1.00 27.19 317 THR A CA 1
ATOM 1106 C C . THR A 1 150 ? 21.402 30.476 25.613 1.00 24.44 317 THR A C 1
ATOM 1107 O O . THR A 1 150 ? 20.561 31.369 25.491 1.00 25.38 317 THR A O 1
ATOM 1111 N N . LEU A 1 151 ? 22.595 30.676 26.159 1.00 19.70 318 LEU A N 1
ATOM 1112 C CA . LEU A 1 151 ? 22.998 31.985 26.654 1.00 19.60 318 LEU A CA 1
ATOM 1113 C C . LEU A 1 151 ? 24.072 32.585 25.748 1.00 24.12 318 LEU A C 1
ATOM 1114 O O . LEU A 1 151 ? 24.870 31.844 25.172 1.00 24.24 318 LEU A O 1
ATOM 1119 N N . PRO A 1 152 ? 24.103 33.927 25.611 1.00 21.65 319 PRO A N 1
ATOM 1120 C CA . PRO A 1 152 ? 23.267 34.963 26.240 1.00 22.53 319 PRO A CA 1
ATOM 1121 C C . PRO A 1 152 ? 21.794 34.874 25.845 1.00 17.78 319 PRO A C 1
ATOM 1122 O O . PRO A 1 152 ? 21.481 34.352 24.775 1.00 17.86 319 PRO A O 1
ATOM 1126 N N . PRO A 1 153 ? 20.897 35.366 26.712 1.00 16.47 320 PRO A N 1
ATOM 1127 C CA . PRO A 1 153 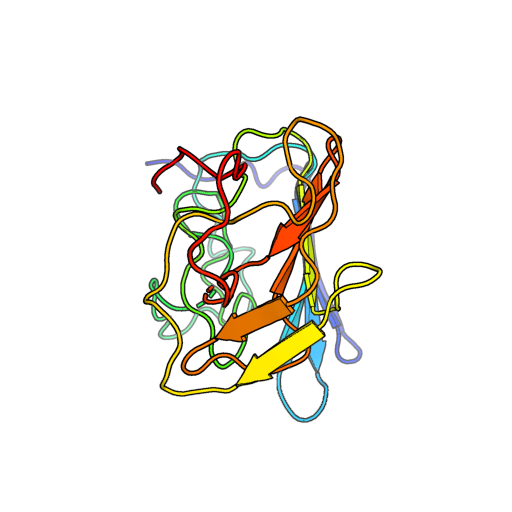? 19.454 35.206 26.516 1.00 16.04 320 PRO A CA 1
ATOM 1128 C C . PRO A 1 153 ? 18.888 36.123 25.436 1.00 21.87 320 PRO A C 1
ATOM 1129 O O . PRO A 1 153 ? 19.453 37.183 25.169 1.00 16.18 320 PRO A O 1
ATOM 1133 N N . LEU A 1 154 ? 17.779 35.706 24.829 1.00 17.11 321 LEU A N 1
ATOM 1134 C CA . LEU A 1 154 ? 17.051 36.543 23.888 1.00 10.35 321 LEU A CA 1
ATOM 1135 C C . LEU A 1 154 ? 16.437 37.717 24.642 1.00 15.08 321 LEU A C 1
ATOM 1136 O O . LEU A 1 154 ? 15.677 37.526 25.587 1.00 12.09 321 LEU A O 1
ATOM 1141 N N . ARG A 1 155 ? 16.763 38.930 24.207 1.00 16.51 322 ARG A N 1
ATOM 1142 C CA . ARG A 1 155 ? 16.327 40.140 24.892 1.00 15.99 322 ARG A CA 1
ATOM 1143 C C . ARG A 1 155 ? 15.529 41.046 23.960 1.00 12.59 322 ARG A C 1
ATOM 1144 O O . ARG A 1 155 ? 15.863 41.181 22.788 1.00 14.75 322 ARG A O 1
ATOM 1152 N N . TYR A 1 156 ? 14.471 41.658 24.482 1.00 18.57 323 TYR A N 1
ATOM 1153 C CA . TYR A 1 156 ? 13.745 42.688 23.747 1.00 17.40 323 TYR A CA 1
ATOM 1154 C C . TYR A 1 156 ? 13.956 44.052 24.392 1.00 13.54 323 TYR A C 1
ATOM 1155 O O . TYR A 1 156 ? 14.048 44.165 25.613 1.00 18.67 323 TYR A O 1
ATOM 1164 N N . GLN A 1 157 ? 14.026 45.087 23.568 1.00 17.77 324 GLN A N 1
ATOM 1165 C CA . GLN A 1 157 ? 14.087 46.446 24.080 1.00 21.30 324 GLN A CA 1
ATOM 1166 C C . GLN A 1 157 ? 13.021 47.308 23.421 1.00 21.35 324 GLN A C 1
ATOM 1167 O O . GLN A 1 157 ? 13.041 47.522 22.208 1.00 21.40 324 GLN A O 1
ATOM 1173 N N . THR A 1 158 ? 12.076 47.776 24.229 1.00 17.33 325 THR A N 1
ATOM 1174 C CA . THR A 1 158 ? 11.014 48.648 23.746 1.00 21.59 325 THR A CA 1
ATOM 1175 C C . THR A 1 158 ? 11.035 49.963 24.514 1.00 21.69 325 THR A C 1
ATOM 1176 O O . THR A 1 158 ? 11.884 50.175 25.381 1.00 19.59 325 THR A O 1
ATOM 1180 N N . ASP A 1 159 ? 10.096 50.845 24.193 1.00 24.80 326 ASP A N 1
ATOM 1181 C CA . ASP A 1 159 ? 10.063 52.168 24.800 1.00 26.88 326 ASP A CA 1
ATOM 1182 C C . ASP A 1 159 ? 9.746 52.122 26.294 1.00 27.32 326 ASP A C 1
ATOM 1183 O O . ASP A 1 159 ? 10.013 53.085 27.012 1.00 27.87 326 ASP A O 1
ATOM 1188 N N . SER A 1 160 ? 9.183 51.010 26.761 1.00 26.27 327 SER A N 1
ATOM 1189 C CA . SER A 1 160 ? 8.805 50.894 28.169 1.00 28.09 327 SER A CA 1
ATOM 1190 C C . SER A 1 160 ? 9.818 50.098 28.991 1.00 28.52 327 SER A C 1
ATOM 1191 O O . SER A 1 160 ? 9.692 49.998 30.210 1.00 24.42 327 SER A O 1
ATOM 1194 N N . GLY A 1 161 ? 10.819 49.531 28.328 1.00 19.61 328 GLY A N 1
ATOM 1195 C CA . GLY A 1 161 ? 11.855 48.809 29.042 1.00 24.09 328 GLY A CA 1
ATOM 1196 C C . GLY A 1 161 ? 12.387 47.571 28.349 1.00 16.24 328 GLY A C 1
ATOM 1197 O O . GLY A 1 161 ? 12.376 47.471 27.121 1.00 17.41 328 GLY A O 1
ATOM 1198 N N . CYS A 1 162 ? 12.843 46.619 29.156 1.00 14.79 329 CYS A N 1
ATOM 1199 C CA . CYS A 1 162 ? 13.579 45.463 28.666 1.00 17.67 329 CYS A CA 1
ATOM 1200 C C . CYS A 1 162 ? 12.802 44.170 28.927 1.00 17.49 329 CYS A C 1
ATOM 1201 O O . CYS A 1 162 ? 12.251 43.984 30.010 1.00 18.50 329 CYS A O 1
ATOM 1204 N N . TRP A 1 163 ? 12.755 43.285 27.932 1.00 17.83 330 TRP A N 1
ATOM 1205 C CA . TRP A 1 163 ? 11.980 42.048 28.032 1.00 13.77 330 TRP A CA 1
ATOM 1206 C C . TRP A 1 163 ? 12.845 40.831 27.726 1.00 15.56 330 TRP A C 1
ATOM 1207 O O . TRP A 1 163 ? 13.928 40.956 27.157 1.00 21.78 330 TRP A O 1
ATOM 1218 N N . TYR A 1 164 ? 12.352 39.648 28.080 1.00 15.41 331 TYR A N 1
ATOM 1219 C CA . TYR A 1 164 ? 13.051 38.408 27.754 1.00 15.80 331 TYR A CA 1
ATOM 1220 C C . TYR A 1 164 ? 12.244 37.542 26.794 1.00 20.37 331 TYR A C 1
ATOM 1221 O O . TYR A 1 164 ? 11.023 37.669 26.711 1.00 18.52 331 TYR A O 1
ATOM 1230 N N . GLY A 1 165 ? 12.936 36.669 26.065 1.00 17.25 332 GLY A N 1
ATOM 1231 C CA . GLY A 1 165 ? 12.288 35.755 25.140 1.00 21.08 332 GLY A CA 1
ATOM 1232 C C . GLY A 1 165 ? 11.283 34.850 25.829 1.00 19.65 332 GLY A C 1
ATOM 1233 O O . GLY A 1 165 ? 11.288 34.729 27.053 1.00 22.41 332 GLY A O 1
ATOM 1242 N N . GLU A 1 167 ? 11.117 31.772 26.106 1.00 19.31 334 GLU A N 1
ATOM 1243 C CA . GLU A 1 167 ? 11.767 30.679 26.817 1.00 20.50 334 GLU A CA 1
ATOM 1244 C C . GLU A 1 167 ? 12.185 31.071 28.233 1.00 27.77 334 GLU A C 1
ATOM 1245 O O . GLU A 1 167 ? 12.267 30.222 29.123 1.00 20.64 334 GLU A O 1
ATOM 1251 N N . ILE A 1 168 ? 12.451 32.357 28.436 1.00 28.60 335 ILE A N 1
ATOM 1252 C CA . ILE A 1 168 ? 12.962 32.843 29.715 1.00 19.57 335 ILE A CA 1
ATOM 1253 C C . ILE A 1 168 ? 11.839 33.316 30.635 1.00 15.29 335 ILE A C 1
ATOM 1254 O O . ILE A 1 168 ? 11.109 34.257 30.310 1.00 22.16 335 ILE A O 1
ATOM 1259 N N . ARG A 1 169 ? 11.706 32.660 31.785 1.00 21.51 336 ARG A N 1
ATOM 1260 C CA . ARG A 1 169 ? 10.622 32.961 32.716 1.00 24.30 336 ARG A CA 1
ATOM 1261 C C . ARG A 1 169 ? 11.169 33.453 34.051 1.00 17.84 336 ARG A C 1
ATOM 1262 O O . ARG A 1 169 ? 12.281 33.094 34.435 1.00 18.93 336 ARG A O 1
ATOM 1270 N N . PRO A 1 170 ? 10.388 34.281 34.765 1.00 25.56 337 PRO A N 1
ATOM 1271 C CA . PRO A 1 170 ? 10.763 34.610 36.143 1.00 21.96 337 PRO A CA 1
ATOM 1272 C C . PRO A 1 170 ? 10.695 33.326 36.963 1.00 35.51 337 PRO A C 1
ATOM 1273 O O . PRO A 1 170 ? 9.716 32.586 36.841 1.00 29.35 337 PRO A O 1
ATOM 1277 N N . GLN A 1 171 ? 11.717 33.047 37.766 1.00 29.74 338 GLN A N 1
ATOM 1278 C CA . GLN A 1 171 ? 11.757 31.778 38.486 1.00 41.92 338 GLN A CA 1
ATOM 1279 C C . GLN A 1 171 ? 11.076 31.833 39.854 1.00 45.94 338 GLN A C 1
ATOM 1280 O O . GLN A 1 171 ? 10.958 30.815 40.541 1.00 57.24 338 GLN A O 1
ATOM 1286 N N . ARG A 1 172 ? 10.631 33.023 40.246 1.00 46.47 339 ARG A N 1
ATOM 1287 C CA . ARG A 1 172 ? 9.795 33.162 41.432 1.00 52.29 339 ARG A CA 1
ATOM 1288 C C . ARG A 1 172 ? 8.329 33.187 41.016 1.00 56.88 339 ARG A C 1
ATOM 1289 O O . ARG A 1 172 ? 7.976 33.778 39.995 1.00 41.09 339 ARG A O 1
ATOM 1297 N N . HIS A 1 173 ? 7.479 32.544 41.808 1.00 71.13 340 HIS A N 1
ATOM 1298 C CA . HIS A 1 173 ? 6.077 32.380 41.447 1.00 77.24 340 HIS A CA 1
ATOM 1299 C C . HIS A 1 173 ? 5.171 33.359 42.187 1.00 88.13 340 HIS A C 1
ATOM 1300 O O . HIS A 1 173 ? 3.963 33.390 41.955 1.00 91.15 340 HIS A O 1
ATOM 1307 N N . ASP A 1 174 ? 5.756 34.159 43.073 1.00 83.53 341 ASP A N 1
ATOM 1308 C CA . ASP A 1 174 ? 4.993 35.175 43.793 1.00 82.21 341 ASP A CA 1
ATOM 1309 C C . ASP A 1 174 ? 5.042 36.523 43.077 1.00 76.55 341 ASP A C 1
ATOM 1310 O O . ASP A 1 174 ? 4.739 37.564 43.663 1.00 75.63 341 ASP A O 1
ATOM 1315 N N . GLU A 1 175 ? 5.433 36.494 41.807 1.00 70.51 342 GLU A N 1
ATOM 1316 C CA . GLU A 1 175 ? 5.483 37.702 40.993 1.00 74.35 342 GLU A CA 1
ATOM 1317 C C . GLU A 1 175 ? 4.076 38.128 40.590 1.00 68.56 342 GLU A C 1
ATOM 1318 O O . GLU A 1 175 ? 3.382 37.416 39.861 1.00 66.36 342 GLU A O 1
ATOM 1324 N N . LYS A 1 176 ? 3.665 39.298 41.066 1.00 59.50 343 LYS A N 1
ATOM 1325 C CA . LYS A 1 176 ? 2.277 39.730 40.943 1.00 67.87 343 LYS A CA 1
ATOM 1326 C C . LYS A 1 176 ? 1.987 40.565 39.696 1.00 62.45 343 LYS A C 1
ATOM 1327 O O . LYS A 1 176 ? 1.476 40.051 38.699 1.00 68.52 343 LYS A O 1
ATOM 1333 N N . THR A 1 177 ? 2.311 41.853 39.755 1.00 58.46 344 THR A N 1
ATOM 1334 C CA . THR A 1 177 ? 1.970 42.783 38.679 1.00 50.41 344 THR A CA 1
ATOM 1335 C C . THR A 1 177 ? 2.865 42.629 37.441 1.00 41.08 344 THR A C 1
ATOM 1336 O O . THR A 1 177 ? 3.373 43.610 36.896 1.00 32.04 344 THR A O 1
ATOM 1340 N N . LEU A 1 178 ? 3.031 41.385 36.999 1.00 37.08 345 LEU A N 1
ATOM 1341 C CA . LEU A 1 178 ? 3.877 41.049 35.857 1.00 38.19 345 LEU A CA 1
ATOM 1342 C C . LEU A 1 178 ? 3.366 41.659 34.554 1.00 32.46 345 LEU A C 1
ATOM 1343 O O . LEU A 1 178 ? 2.185 41.543 34.224 1.00 27.92 345 LEU A O 1
ATOM 1348 N N . VAL A 1 179 ? 4.262 42.311 33.820 1.00 30.54 346 VAL A N 1
ATOM 1349 C CA . VAL A 1 179 ? 3.921 42.879 32.520 1.00 28.69 346 VAL A CA 1
ATOM 1350 C C . VAL A 1 179 ? 4.330 41.927 31.401 1.00 29.75 346 VAL A C 1
ATOM 1351 O O . VAL A 1 179 ? 5.512 41.637 31.221 1.00 24.06 346 VAL A O 1
ATOM 1355 N N . GLN A 1 180 ? 3.348 41.440 30.650 1.00 27.95 347 GLN A N 1
ATOM 1356 C CA . GLN A 1 180 ? 3.609 40.434 29.631 1.00 28.41 347 GLN A CA 1
ATOM 1357 C C . GLN A 1 180 ? 2.967 40.773 28.293 1.00 34.75 347 GLN A C 1
ATOM 1358 O O . GLN A 1 180 ? 2.096 41.640 28.207 1.00 35.87 347 GLN A O 1
ATOM 1364 N N . SER A 1 181 ? 3.413 40.084 27.248 1.00 23.82 348 SER A N 1
ATOM 1365 C CA . SER A 1 181 ? 2.850 40.254 25.914 1.00 32.81 348 SER A CA 1
ATOM 1366 C C . SER A 1 181 ? 1.475 39.596 25.823 1.00 29.30 348 SER A C 1
ATOM 1367 O O . SER A 1 181 ? 1.264 38.513 26.363 1.00 29.64 348 SER A O 1
ATOM 1370 N N . GLN A 1 182 ? 0.539 40.250 25.143 1.00 31.20 349 GLN A N 1
ATOM 1371 C CA . GLN A 1 182 ? -0.804 39.697 24.991 1.00 37.27 349 GLN A CA 1
ATOM 1372 C C . GLN A 1 182 ? -1.080 39.283 23.548 1.00 41.69 349 GLN A C 1
ATOM 1373 O O . GLN A 1 182 ? -2.165 38.798 23.229 1.00 33.41 349 GLN A O 1
ATOM 1379 N N . VAL A 1 183 ? -0.091 39.474 22.680 1.00 33.21 350 VAL A N 1
ATOM 1380 C CA . VAL A 1 183 ? -0.245 39.170 21.261 1.00 40.36 350 VAL A CA 1
ATOM 1381 C C . VAL A 1 183 ? 0.024 37.688 20.975 1.00 44.76 350 VAL A C 1
ATOM 1382 O O . VAL A 1 183 ? 0.791 37.036 21.687 1.00 35.61 350 VAL A O 1
ATOM 1386 N N . ASN A 1 184 ? -0.629 37.157 19.944 1.00 49.70 351 ASN A N 1
ATOM 1387 C CA . ASN A 1 184 ? -0.416 35.776 19.521 1.00 50.55 351 ASN A CA 1
ATOM 1388 C C . ASN A 1 184 ? -0.229 35.647 18.012 1.00 57.39 351 ASN A C 1
ATOM 1389 O O . ASN A 1 184 ? -1.167 35.853 17.242 1.00 58.49 351 ASN A O 1
ATOM 1394 N N . ALA A 1 185 ? 0.986 35.303 17.597 1.00 59.02 352 ALA A N 1
ATOM 1395 C CA . ALA A 1 185 ? 1.292 35.133 16.180 1.00 57.46 352 ALA A CA 1
ATOM 1396 C C . ALA A 1 185 ? 1.191 33.668 15.766 1.00 64.57 352 ALA A C 1
ATOM 1397 O O . ALA A 1 185 ? 1.913 33.211 14.879 1.00 70.75 352 ALA A O 1
#

Organism: West Nile virus (strain NY-99) (NCBI:txid1968826)

Solvent-accessible surface area: 8877 Å² total

Secondary structure (DSSP, 8-state):
--B------EEEETTEEEEE-SSEEEEEEEESEEEEEEEEESS---SBPPGGG-SS-SS--TT----GGGT--SSTTS--TT----TTSSTTSSSEEEEESPPTT-EEEE-TTSPPP-S-EESB-TT--B--EEEESS--SSPEEEEETTEEEE--EEES-S---S--B-----

Foldseek 3Di:
DAEDDPPAAWDDDDQWTWDDGPFWTWIWGDDVHIETFKIKGQAFAAHAYDPVRAPAQPPADQQAEAHRRRRQGSHPNHHDPQDTYQQQEQRPQRIKMKGQADFPQADEEADCLDDAFDFKWFQAFPVRHGQHYKYAHGHDPSFIWMQGPVHIIGGSIGRNDPPDDRIDGGPGGD

InterPro domains:
  IPR000069 Envelope glycoprotein M, flavivirus [PF01004] (218-290)
  IPR000208 RNA-directed RNA polymerase, fingers/palm subdomains, flavivirus [PF00972] (2781-3233)
  IPR000336 Flavivirus/Alphavirus glycoprotein, immunoglobulin-like domain superfamily [G3DSA:2.60.40.350] (588-696)
  IPR000404 Flavivirus non-structural protein NS4A [PF01350] (2129-2271)
  IPR000487 Non-structural protein NS2B, flavivirus [PF01002] (1380-1499)
  IPR000487 Non-structural protein NS2B, flavivirus [PS51527] (1375-1506)
  IPR000752 Flavivirus non-structural protein NS2A [PF01005] (1155-1308)
  IPR001122 Capsid protein C, flavivirus [PF01003] (6-123)
  IPR001157 Non-structural protein NS1, flavivirus [PF00948] (794-1143)
  IPR001528 Flavivirus non-structural protein NS4B [PF01349] (2274-2519)
  IPR001650 Helicase, C-terminal domain-like [PS51194] (1853-2018)
  IPR001650 Helicase, C-terminal domain-like [SM00490] (1875-1971)
  IPR001850 Non-structural protein NS3, peptidase S7, flavivirus [PF00949] (1523-1672)
  IPR001850 Non-structural protein NS3, peptidase S7, flavivirus [PS51528] (1506-1683)
  IPR002535 Flavivirus polyprotein propeptide [PF01570] (133-214)
  IPR002877 Ribosomal RNA methyltransferase, FtsJ domain [PF01728] (2583-2752)
  IPR007094 RNA-directed RNA polymerase, catalytic domain [PS50507] (3058-3210)
  IPR009003 Peptidase S1, PA clan [SSF50494] (1510-1676)
  IPR011492 Non-structural protein NS3-like, DEAD-box helicase, flavivirus [PF07652] (1690-1836)
  IPR011998 Envelope glycoprotein E, central and dimerisation domain, flavivirus [PF00869] (293-589)

B-factor: mean 28.97, std 14.37, range [9.35, 91.15]

Sequence (174 aa):
TTECDSKIGTAVKNNLAIHSDLSYWIESRLNDTWKLERAVLGEVKSCTWPETHTLWGDGILESDIIPVTLAGPRSNHNRRPGYKTQNQGPWDEGRVEIDFDYCPGTTVTLSESCGHRGPATRTTTESGKLITDWCCRSCTLPPLRYQTDSGCWYGEIRPQRHDEKTLVQSQVNA

Nearest PDB structures (foldseek):
  4oie-assembly1_A-2  TM=1.006E+00  e=1.573E-35  West Nile virus
  4o6d-assembly1_A  TM=9.942E-01  e=2.072E-33  West Nile virus
  4o6d-assembly1_B  TM=9.946E-01  e=4.261E-33  West Nile virus
  8jqm-assembly1_A  TM=9.760E-01  e=1.357E-26  Zika virus
  5yxa-assembly1_D-2  TM=9.373E-01  e=4.096E-22  Yellow fever virus

GO terms:
  GO:0039502 symbiont-mediated suppression of host type I interferon-mediated signaling pathway (P, IDA)
  GO:0004483 methyltransferase cap1 activity (F, IDA)
  GO:0042025 host cell nucleus (C, EXP)
  GO:0044167 host cell endoplasmic reticulum membrane (C, EXP)
  GO:0005576 extracellular region (C, EXP)
  GO:0016887 ATP hydrolysis activity (F, EXP)
  GO:0004483 methyltransferase cap1 activity (F, EXP)
  GO:0005515 protein binding (F, IPI)
  GO:0039690 positive stranded viral RNA replication (P, IDA)
  GO:0042784 symbiont-mediated suppression of host complement activation (P, IDA)
  GO:0052170 symbiont-mediated suppression of host innate immune response (P, IDA)
  GO:0052170 symbiont-mediated suppression of host innate immune response (P, IMP)
  GO:0039563 symbiont-mediated suppression of host JAK-STAT cascade via inhibition of STAT1 activity (P, IDA)
  GO:0004482 mRNA 5'-cap (guanine-N7-)-methyltransferase activity (F, IDA)
  GO:0004482 mRNA 5'-cap (guanine-N7-)-methyltransferase activity (F, IMP)
  GO:0004483 methyltransferase cap1 activity (F, IMP)